Protein AF-A0A1E7EZC5-F1 (afdb_monomer)

Organism: NCBI:txid635003

Secondary structure (DSSP, 8-state):
-HHHHHHHHHHHHHHSS----TT-TTTHHHHHHHHHHHHHHHTT---S--HHHHHHHHHTT--TTHHHHHHHHHHHHHHHHHHHHHHHHSS----TTSHHHHHHHHHH--

Structure (mmCIF, N/CA/C/O backbone):
data_AF-A0A1E7EZC5-F1
#
_entry.id   AF-A0A1E7EZC5-F1
#
loop_
_atom_site.group_PDB
_atom_site.id
_atom_site.type_symbol
_atom_site.label_atom_id
_atom_site.label_alt_id
_atom_site.label_comp_id
_atom_site.label_asym_id
_atom_site.label_entity_id
_atom_site.label_seq_id
_atom_site.pdbx_PDB_ins_code
_atom_site.Cartn_x
_atom_site.Cartn_y
_atom_site.Cartn_z
_atom_site.occupancy
_atom_site.B_iso_or_equiv
_atom_site.auth_seq_id
_atom_site.auth_comp_id
_atom_site.auth_asym_id
_atom_site.auth_atom_id
_atom_site.pdbx_PDB_model_num
ATOM 1 N N . TRP A 1 1 ? 3.627 -6.350 -16.253 1.00 86.06 1 TRP A N 1
ATOM 2 C CA . TRP A 1 1 ? 2.874 -5.099 -16.013 1.00 86.06 1 TRP A CA 1
ATOM 3 C C . TRP A 1 1 ? 1.425 -5.266 -16.449 1.00 86.06 1 TRP A C 1
ATOM 5 O O . TRP A 1 1 ? 0.587 -5.432 -15.577 1.00 86.06 1 TRP A O 1
ATOM 15 N N . TYR A 1 2 ? 1.147 -5.355 -17.754 1.00 87.19 2 TYR A N 1
ATOM 16 C CA . TYR A 1 2 ? -0.215 -5.430 -18.305 1.00 87.19 2 TYR A CA 1
ATOM 17 C C . TYR A 1 2 ? -1.092 -6.552 -17.733 1.00 87.19 2 TYR A C 1
ATOM 19 O O . TYR A 1 2 ? -2.232 -6.294 -17.361 1.00 87.19 2 TYR A O 1
ATOM 27 N N . GLU A 1 3 ? -0.555 -7.765 -17.568 1.00 90.19 3 GLU A N 1
ATOM 28 C CA . GLU A 1 3 ? -1.293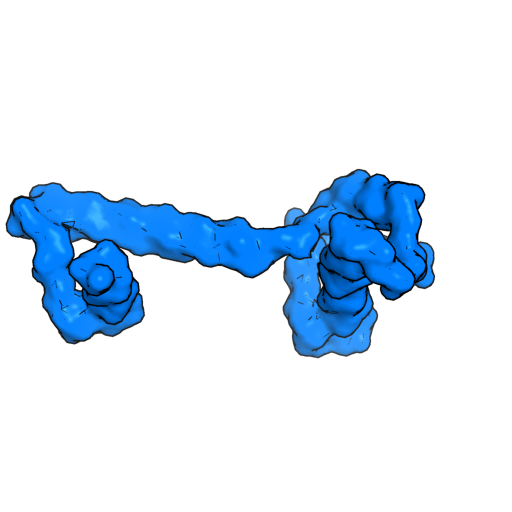 -8.871 -16.934 1.00 90.19 3 GLU A CA 1
ATOM 29 C C . GLU A 1 3 ? -1.744 -8.530 -15.510 1.00 90.19 3 GLU A C 1
ATOM 31 O O . GLU A 1 3 ? -2.897 -8.738 -15.152 1.00 90.19 3 GLU A O 1
ATOM 36 N N . ARG A 1 4 ? -0.859 -7.921 -14.710 1.00 92.31 4 ARG A N 1
ATOM 37 C CA . ARG A 1 4 ? -1.170 -7.516 -13.333 1.00 92.31 4 ARG A CA 1
ATOM 38 C C . ARG A 1 4 ? -2.150 -6.349 -13.280 1.00 92.31 4 ARG A C 1
ATOM 40 O O . ARG A 1 4 ? -2.993 -6.318 -12.391 1.00 92.31 4 ARG A O 1
ATOM 47 N N . CYS A 1 5 ? -2.096 -5.432 -14.245 1.00 89.44 5 CYS A N 1
ATOM 48 C CA . CYS A 1 5 ? -3.115 -4.393 -14.405 1.00 89.44 5 CYS A CA 1
ATOM 49 C C . CYS A 1 5 ? -4.487 -5.005 -14.735 1.00 89.44 5 CYS A C 1
ATOM 51 O O . CYS A 1 5 ? -5.498 -4.576 -14.182 1.00 89.44 5 CYS A O 1
ATOM 53 N N . ASN A 1 6 ? -4.532 -6.040 -15.579 1.00 91.81 6 ASN A N 1
ATOM 54 C CA . ASN A 1 6 ? -5.773 -6.749 -15.881 1.00 91.81 6 ASN A CA 1
ATOM 55 C C . ASN A 1 6 ? -6.310 -7.517 -14.664 1.00 91.81 6 ASN A C 1
ATOM 57 O O . ASN A 1 6 ? -7.487 -7.394 -14.331 1.00 91.81 6 ASN A O 1
ATOM 61 N N . ASP A 1 7 ? -5.442 -8.238 -13.952 1.00 92.19 7 ASP A N 1
ATOM 62 C CA . ASP A 1 7 ? -5.783 -8.913 -12.696 1.00 92.19 7 ASP A CA 1
ATOM 63 C C . ASP A 1 7 ? -6.351 -7.916 -11.669 1.00 92.19 7 ASP A C 1
ATOM 65 O O . ASP A 1 7 ? -7.372 -8.185 -11.032 1.00 92.19 7 ASP A O 1
ATOM 69 N N . LEU A 1 8 ? -5.730 -6.738 -11.532 1.00 91.81 8 LEU A N 1
ATOM 70 C CA . LEU A 1 8 ? -6.195 -5.676 -10.639 1.00 91.81 8 LEU A CA 1
ATOM 71 C C . LEU A 1 8 ? -7.562 -5.126 -11.069 1.00 91.81 8 LEU A C 1
ATOM 73 O O . LEU A 1 8 ? -8.419 -4.883 -10.220 1.00 91.81 8 LEU A O 1
ATOM 77 N N . ARG A 1 9 ? -7.808 -4.982 -12.377 1.00 90.50 9 ARG A N 1
ATOM 78 C CA . ARG A 1 9 ? -9.118 -4.583 -12.911 1.00 90.50 9 ARG A CA 1
ATOM 79 C C . ARG A 1 9 ? -10.199 -5.604 -12.558 1.00 90.50 9 ARG A C 1
ATOM 81 O O . ARG A 1 9 ? -11.263 -5.217 -12.078 1.00 90.50 9 ARG A O 1
ATOM 88 N N . VAL A 1 10 ? -9.915 -6.896 -12.728 1.00 91.44 10 VAL A N 1
ATOM 89 C CA . VAL A 1 10 ? -10.824 -7.984 -12.327 1.00 91.44 10 VAL A CA 1
ATOM 90 C C . VAL A 1 10 ? -11.068 -7.960 -10.818 1.00 91.44 10 VAL A C 1
ATOM 92 O O . VAL A 1 10 ? -12.206 -8.109 -10.372 1.00 91.44 10 VAL A O 1
ATOM 95 N N . TYR A 1 11 ? -10.024 -7.734 -10.018 1.00 91.25 11 TYR A N 1
ATOM 96 C CA . TYR A 1 11 ? -10.156 -7.605 -8.569 1.00 91.25 11 TYR A CA 1
ATOM 97 C C . TYR A 1 11 ? -11.068 -6.435 -8.187 1.00 91.25 11 TYR A C 1
ATOM 99 O O . TYR A 1 11 ? -11.972 -6.606 -7.365 1.00 91.25 11 TYR A O 1
ATOM 107 N N . ARG A 1 12 ? -10.879 -5.269 -8.816 1.00 89.12 12 ARG A N 1
ATOM 108 C CA . ARG A 1 12 ? -11.712 -4.081 -8.600 1.00 89.12 12 ARG A CA 1
ATOM 109 C C . ARG A 1 12 ? -13.164 -4.335 -8.982 1.00 89.12 12 ARG A C 1
ATOM 111 O O . ARG A 1 12 ? -14.046 -3.953 -8.227 1.00 89.12 12 ARG A O 1
ATOM 118 N N . MET A 1 13 ? -13.434 -5.004 -10.102 1.00 89.06 13 MET A N 1
ATOM 119 C CA . MET A 1 13 ? -14.808 -5.351 -10.493 1.00 89.06 13 MET A CA 1
ATOM 120 C C . MET A 1 13 ? -15.517 -6.201 -9.429 1.00 89.06 13 MET A C 1
ATOM 122 O O . MET A 1 13 ? -16.705 -6.012 -9.189 1.00 89.06 13 MET A O 1
ATOM 126 N N . LYS A 1 14 ? -14.787 -7.098 -8.755 1.00 90.69 14 LYS A N 1
ATOM 127 C CA . LYS A 1 14 ? -15.340 -7.952 -7.692 1.00 90.69 14 LYS A CA 1
ATOM 128 C C . LYS A 1 14 ? -15.505 -7.229 -6.355 1.00 90.69 14 LYS A C 1
ATOM 130 O O . LYS A 1 14 ? -16.510 -7.421 -5.682 1.00 90.69 14 LYS A O 1
ATOM 135 N N . ASN A 1 15 ? -14.527 -6.412 -5.965 1.00 86.81 15 ASN A N 1
ATOM 136 C CA . ASN A 1 15 ? -14.448 -5.833 -4.617 1.00 86.81 15 ASN A CA 1
ATOM 137 C C . ASN A 1 15 ? -14.847 -4.352 -4.558 1.00 86.81 15 ASN A C 1
ATOM 139 O O . ASN A 1 15 ? -14.898 -3.770 -3.482 1.00 86.81 15 ASN A O 1
ATOM 143 N N . LYS A 1 16 ? -15.100 -3.724 -5.711 1.00 86.50 16 LYS A N 1
ATOM 144 C CA . LYS A 1 16 ? -15.350 -2.282 -5.894 1.00 86.50 16 LYS A CA 1
ATOM 145 C C . LYS A 1 16 ? -14.186 -1.362 -5.493 1.00 86.50 16 LYS A C 1
ATOM 147 O O . LYS A 1 16 ? -14.289 -0.156 -5.676 1.00 86.50 16 LYS A O 1
ATOM 152 N N . HIS A 1 17 ? -13.068 -1.919 -5.028 1.00 85.19 17 HIS A N 1
ATOM 153 C CA . HIS A 1 17 ? -11.853 -1.200 -4.644 1.00 85.19 17 HIS A CA 1
ATOM 154 C C . HIS A 1 17 ? -10.588 -1.930 -5.116 1.00 85.19 17 HIS A C 1
ATOM 156 O O . HIS A 1 17 ? -10.602 -3.138 -5.371 1.00 85.19 17 HIS A O 1
ATOM 162 N N . CYS A 1 18 ? -9.465 -1.212 -5.171 1.00 85.19 18 CYS A N 1
ATOM 163 C CA . CYS A 1 18 ? -8.152 -1.756 -5.547 1.00 85.19 18 CYS A CA 1
ATOM 164 C C . CYS A 1 18 ? -7.302 -2.170 -4.334 1.00 85.19 18 CYS A C 1
ATOM 166 O O . CYS A 1 18 ? -6.138 -2.546 -4.481 1.00 85.19 18 CYS A O 1
ATOM 168 N N . ASN A 1 19 ? -7.866 -2.114 -3.123 1.00 84.88 19 ASN A N 1
ATOM 169 C CA . ASN A 1 19 ? -7.181 -2.549 -1.913 1.00 84.88 19 ASN A CA 1
ATOM 170 C C . ASN A 1 19 ? -7.068 -4.081 -1.835 1.00 84.88 19 ASN A C 1
ATOM 172 O O . ASN A 1 19 ? -7.934 -4.768 -1.288 1.00 84.88 19 ASN A O 1
ATOM 176 N N . VAL A 1 20 ? -5.994 -4.610 -2.414 1.00 87.19 20 VAL A N 1
ATOM 177 C CA . VAL A 1 20 ? -5.661 -6.033 -2.367 1.00 87.19 20 VAL A CA 1
ATOM 178 C C . VAL A 1 20 ? -4.916 -6.354 -1.060 1.00 87.19 20 VAL A C 1
ATOM 180 O O . VAL A 1 20 ? -3.896 -5.720 -0.770 1.00 87.19 20 VAL A O 1
ATOM 183 N N . PRO A 1 21 ? -5.359 -7.353 -0.271 1.00 86.31 21 PRO A N 1
ATOM 184 C CA . PRO A 1 21 ? -4.624 -7.831 0.893 1.00 86.31 21 PRO A CA 1
ATOM 185 C C . PRO A 1 21 ? -3.221 -8.318 0.5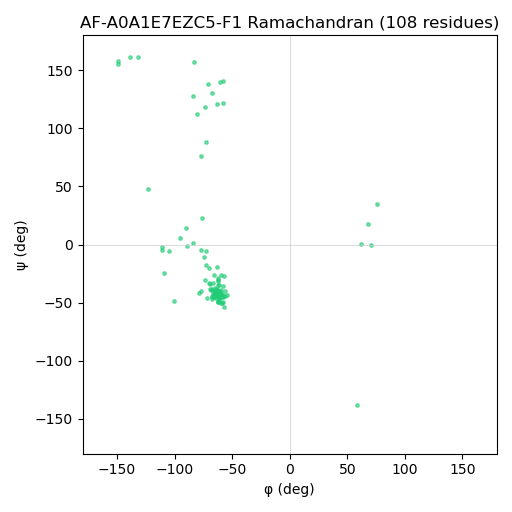26 1.00 86.31 21 PRO A C 1
ATOM 187 O O . PRO A 1 21 ? -3.041 -9.051 -0.441 1.00 86.31 21 PRO A O 1
ATOM 190 N N . ARG A 1 22 ? -2.223 -8.034 1.370 1.00 85.50 22 ARG A N 1
ATOM 191 C CA . ARG A 1 22 ? -0.841 -8.516 1.170 1.00 85.50 22 ARG A CA 1
ATOM 192 C C . ARG A 1 22 ? -0.729 -10.045 1.058 1.00 85.50 22 ARG A C 1
ATOM 194 O O . ARG A 1 22 ? 0.198 -10.541 0.429 1.00 85.50 22 ARG A O 1
ATOM 201 N N . LYS A 1 23 ? -1.659 -10.782 1.676 1.00 87.44 23 LYS A N 1
ATOM 202 C CA . LYS A 1 23 ? -1.731 -12.252 1.610 1.00 87.44 23 LYS A CA 1
ATOM 203 C C . LYS A 1 23 ? -2.252 -12.777 0.268 1.00 87.44 23 LYS A C 1
ATOM 205 O O . LYS A 1 23 ? -2.179 -13.980 0.047 1.00 87.44 23 LYS A O 1
ATOM 210 N N . ASP A 1 24 ? -2.782 -11.914 -0.600 1.00 90.69 24 ASP A N 1
ATOM 211 C CA . ASP A 1 24 ? -3.196 -12.324 -1.937 1.00 90.69 24 ASP A CA 1
ATOM 212 C C . ASP A 1 24 ? -1.965 -12.811 -2.726 1.00 90.69 24 ASP A C 1
ATOM 214 O O . ASP A 1 24 ? -1.006 -12.047 -2.902 1.00 90.69 24 ASP A O 1
ATOM 218 N N . PRO A 1 25 ? -1.967 -14.071 -3.193 1.00 88.69 25 PRO A N 1
ATOM 219 C CA . PRO A 1 25 ? -0.785 -14.694 -3.775 1.00 88.69 25 PRO A CA 1
ATOM 220 C C . PRO A 1 25 ? -0.396 -14.099 -5.134 1.00 88.69 25 PRO A C 1
ATOM 222 O O . PRO A 1 25 ? 0.747 -14.262 -5.559 1.00 88.69 25 PRO A O 1
ATOM 225 N N . LYS A 1 26 ? -1.316 -13.419 -5.830 1.00 89.19 26 LYS A N 1
ATOM 226 C CA . LYS A 1 26 ? -1.085 -12.885 -7.181 1.00 89.19 26 LYS A CA 1
ATOM 227 C C . LYS A 1 26 ? -0.775 -11.395 -7.162 1.00 89.19 26 LYS A C 1
ATOM 229 O O . LYS A 1 26 ? 0.181 -10.948 -7.796 1.00 89.19 26 LYS A O 1
ATOM 234 N N . LEU A 1 27 ? -1.593 -10.628 -6.452 1.00 92.12 27 LEU A N 1
ATOM 235 C CA . LEU A 1 27 ? -1.604 -9.173 -6.504 1.00 92.12 27 LEU A CA 1
ATOM 236 C C . LEU A 1 27 ? -1.059 -8.520 -5.235 1.00 92.12 27 LEU A C 1
ATOM 238 O O . LEU A 1 27 ? -0.559 -7.404 -5.326 1.00 92.12 27 LEU A O 1
ATOM 242 N N . GLY A 1 28 ? -1.089 -9.191 -4.079 1.00 90.12 28 GLY A N 1
ATOM 243 C CA . GLY A 1 28 ? -0.743 -8.575 -2.792 1.00 90.12 28 GLY A CA 1
ATOM 244 C C . GLY A 1 28 ? 0.665 -7.977 -2.783 1.00 90.12 28 GLY A C 1
ATOM 245 O O . GLY A 1 28 ? 0.845 -6.782 -2.549 1.00 90.12 28 GLY A O 1
ATOM 246 N N . ARG A 1 29 ? 1.672 -8.787 -3.136 1.00 91.81 29 ARG A N 1
ATOM 247 C CA . ARG A 1 29 ? 3.065 -8.317 -3.246 1.00 91.81 29 ARG A CA 1
ATOM 248 C C . ARG A 1 29 ? 3.244 -7.288 -4.361 1.00 91.81 29 ARG A C 1
ATOM 250 O O . ARG A 1 29 ? 4.005 -6.345 -4.192 1.00 91.81 29 ARG A O 1
ATOM 257 N N . TRP A 1 30 ? 2.554 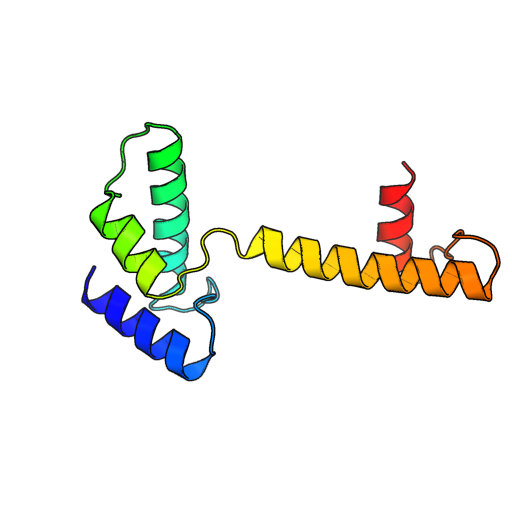-7.460 -5.487 1.00 93.62 30 TRP A N 1
ATOM 258 C CA . TRP A 1 30 ? 2.692 -6.567 -6.637 1.00 93.62 30 TRP A CA 1
ATOM 259 C C . TRP A 1 30 ? 2.165 -5.155 -6.341 1.00 93.62 30 TRP A C 1
ATOM 261 O O . TRP A 1 30 ? 2.848 -4.182 -6.655 1.00 93.62 30 TRP A O 1
ATOM 271 N N . VAL A 1 31 ? 1.003 -5.049 -5.686 1.00 92.56 31 VAL A N 1
ATOM 272 C CA . VAL A 1 31 ? 0.396 -3.792 -5.215 1.00 92.56 31 VAL A CA 1
ATOM 273 C C . VAL A 1 31 ? 1.312 -3.081 -4.218 1.00 92.56 31 VAL A C 1
ATOM 275 O O . VAL A 1 31 ? 1.549 -1.880 -4.353 1.00 92.56 31 VAL A O 1
ATOM 278 N N . ASP A 1 32 ? 1.874 -3.818 -3.255 1.00 89.69 32 ASP A N 1
ATOM 279 C CA . ASP A 1 32 ? 2.839 -3.262 -2.299 1.00 89.69 32 ASP A CA 1
ATOM 280 C C . ASP A 1 32 ? 4.104 -2.752 -3.005 1.00 89.69 32 ASP A C 1
ATOM 282 O O . ASP A 1 32 ? 4.573 -1.654 -2.704 1.00 89.69 32 ASP A O 1
ATOM 286 N N . THR A 1 33 ? 4.619 -3.494 -3.992 1.00 92.19 33 THR A N 1
ATOM 287 C CA . THR A 1 33 ? 5.736 -3.031 -4.825 1.00 92.19 33 THR A CA 1
ATOM 288 C C . THR A 1 33 ? 5.395 -1.725 -5.537 1.00 92.19 33 THR A C 1
ATOM 290 O O . THR A 1 33 ? 6.209 -0.812 -5.487 1.00 92.19 33 THR A O 1
ATOM 293 N N . GLN A 1 34 ? 4.201 -1.573 -6.125 1.00 93.62 34 GLN A N 1
ATOM 294 C CA . GLN A 1 34 ? 3.839 -0.321 -6.808 1.00 93.62 34 GLN A CA 1
ATOM 295 C C . GLN A 1 34 ? 3.859 0.877 -5.860 1.00 93.62 34 GLN A C 1
ATOM 297 O O . GLN A 1 34 ? 4.392 1.932 -6.203 1.00 93.62 34 GLN A O 1
ATOM 302 N N . ARG A 1 35 ? 3.336 0.712 -4.641 1.00 92.19 35 ARG A N 1
ATOM 303 C CA . ARG A 1 35 ? 3.351 1.774 -3.625 1.00 92.19 35 ARG A CA 1
ATOM 304 C C . ARG A 1 35 ? 4.773 2.156 -3.209 1.00 92.19 35 ARG A C 1
ATOM 306 O O . ARG A 1 35 ? 5.039 3.338 -3.018 1.00 92.19 35 ARG A O 1
ATOM 313 N N . THR A 1 36 ? 5.682 1.189 -3.084 1.00 91.44 36 THR A N 1
ATOM 314 C CA . THR A 1 36 ? 7.102 1.461 -2.802 1.00 91.44 36 THR A CA 1
ATOM 315 C C . THR A 1 36 ? 7.788 2.163 -3.973 1.00 91.44 36 THR A C 1
ATOM 317 O O . THR A 1 36 ? 8.454 3.172 -3.770 1.00 91.44 36 THR A O 1
ATOM 320 N N . GLU A 1 37 ? 7.587 1.681 -5.199 1.00 93.56 37 GLU A N 1
ATOM 321 C CA . GLU A 1 37 ? 8.187 2.259 -6.407 1.00 93.56 37 GLU A CA 1
ATOM 322 C C . GLU A 1 37 ? 7.732 3.709 -6.636 1.00 93.56 37 GLU A C 1
ATOM 324 O O . GLU A 1 37 ? 8.541 4.536 -7.057 1.00 93.56 37 GLU A O 1
ATOM 329 N N . LYS A 1 38 ? 6.475 4.041 -6.299 1.00 94.06 38 LYS A N 1
ATOM 330 C CA . LYS A 1 38 ? 5.978 5.425 -6.304 1.00 94.06 38 LYS A CA 1
ATOM 331 C C . LYS A 1 38 ? 6.683 6.303 -5.270 1.00 94.06 38 LYS A C 1
ATOM 333 O O . LYS A 1 38 ? 7.082 7.408 -5.602 1.00 94.06 38 LYS A O 1
ATOM 338 N N . LYS A 1 39 ? 6.881 5.822 -4.038 1.00 92.44 39 LYS A N 1
ATOM 339 C CA . LYS A 1 39 ? 7.625 6.586 -3.018 1.00 92.44 39 LYS A CA 1
ATOM 340 C C . LYS A 1 39 ? 9.065 6.844 -3.441 1.00 92.44 39 LYS A C 1
ATOM 342 O O . LYS A 1 39 ? 9.576 7.936 -3.234 1.00 92.44 39 LYS A O 1
ATOM 347 N N . ASN A 1 40 ? 9.704 5.846 -4.048 1.00 94.12 40 ASN A N 1
ATOM 348 C CA . ASN A 1 40 ? 11.046 6.002 -4.598 1.00 94.12 40 ASN A CA 1
ATOM 349 C C . ASN A 1 40 ? 11.058 7.051 -5.716 1.00 94.12 40 ASN A C 1
ATOM 351 O O . ASN A 1 40 ? 11.940 7.900 -5.720 1.00 94.12 40 ASN A O 1
ATOM 355 N N . TYR A 1 41 ? 10.058 7.036 -6.603 1.00 94.75 41 TYR A N 1
ATOM 356 C CA . TYR A 1 41 ? 9.884 8.049 -7.647 1.00 94.75 41 TYR A CA 1
ATOM 357 C C . TYR A 1 41 ? 9.744 9.465 -7.076 1.00 94.75 41 TYR A C 1
ATOM 359 O O . TYR A 1 41 ? 10.496 10.354 -7.458 1.00 94.75 41 TYR A O 1
ATOM 367 N N . GLU A 1 42 ? 8.852 9.660 -6.102 1.00 92.25 42 GLU A N 1
ATOM 368 C CA . GLU A 1 42 ? 8.641 10.952 -5.431 1.00 92.25 42 GLU A CA 1
ATOM 369 C C . GLU A 1 42 ? 9.892 11.438 -4.678 1.00 92.25 42 GLU A C 1
ATOM 371 O O . GLU A 1 42 ? 10.139 12.637 -4.594 1.00 92.25 42 GLU A O 1
ATOM 376 N N . ALA A 1 43 ? 10.702 10.514 -4.153 1.00 94.25 43 ALA A N 1
ATOM 377 C CA . ALA A 1 43 ? 11.958 10.812 -3.470 1.00 94.25 43 ALA A CA 1
ATOM 378 C C . ALA A 1 43 ? 13.160 10.995 -4.422 1.00 94.25 43 ALA A C 1
ATOM 380 O O . ALA A 1 43 ? 14.281 11.177 -3.948 1.00 94.25 43 ALA A O 1
ATOM 381 N N . GLY A 1 44 ? 12.965 10.90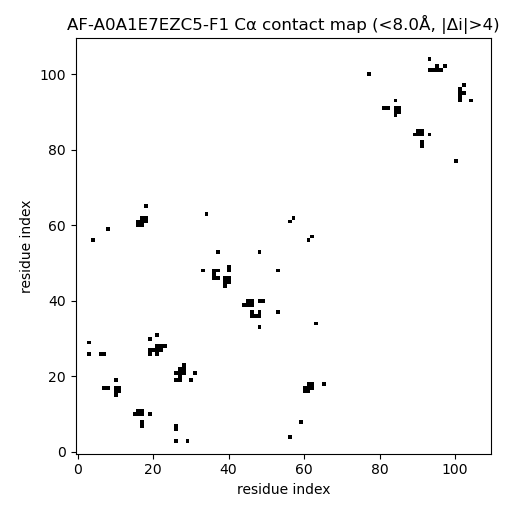3 -5.744 1.00 93.56 44 GLY A N 1
ATOM 382 C CA . GLY A 1 44 ? 14.047 10.988 -6.734 1.00 93.56 44 GLY A CA 1
ATOM 383 C C . GLY A 1 44 ? 15.022 9.802 -6.700 1.00 93.56 44 GLY A C 1
ATOM 384 O O . GLY A 1 44 ? 16.142 9.893 -7.200 1.00 93.56 44 GLY A O 1
ATOM 385 N N . LEU A 1 45 ? 14.621 8.686 -6.090 1.00 95.31 45 LEU A N 1
ATOM 386 C CA . LEU A 1 45 ? 15.409 7.462 -6.014 1.00 95.31 45 LEU A CA 1
ATOM 387 C C . LEU A 1 45 ? 15.240 6.625 -7.285 1.00 95.31 45 LEU A C 1
ATOM 389 O O . LEU A 1 45 ? 14.224 6.684 -7.977 1.00 95.31 45 LEU A O 1
ATOM 393 N N . LYS A 1 46 ? 16.228 5.766 -7.559 1.00 93.81 46 LYS A N 1
ATOM 394 C CA . LYS A 1 46 ? 16.166 4.819 -8.677 1.00 93.81 46 LYS A CA 1
ATOM 395 C C . LYS A 1 46 ? 14.933 3.920 -8.541 1.00 93.81 46 LYS A C 1
ATOM 397 O O . LYS A 1 46 ? 14.782 3.193 -7.562 1.00 93.81 46 LYS A O 1
ATOM 402 N N . THR A 1 47 ? 14.082 3.953 -9.555 1.00 94.88 47 THR A N 1
ATOM 403 C CA . THR A 1 47 ? 12.800 3.247 -9.598 1.00 94.88 47 THR A CA 1
ATOM 404 C C . THR A 1 47 ? 12.476 2.862 -11.036 1.00 94.88 47 THR A C 1
ATOM 406 O O . THR A 1 47 ? 12.975 3.467 -11.985 1.00 94.88 47 THR A O 1
ATOM 409 N N . SER A 1 48 ? 11.657 1.830 -11.204 1.00 91.00 48 SER A N 1
ATOM 410 C CA . SER A 1 48 ? 11.085 1.452 -12.498 1.00 91.00 48 SER A CA 1
ATOM 411 C C . SER A 1 48 ? 9.757 2.165 -12.782 1.00 91.00 48 SER A C 1
ATOM 413 O O . SER A 1 48 ? 9.140 1.925 -13.828 1.00 91.00 48 SER A O 1
ATOM 415 N N . MET A 1 49 ? 9.286 2.984 -11.836 1.00 92.94 49 MET A N 1
ATOM 416 C CA . MET A 1 49 ? 8.080 3.793 -11.967 1.00 92.94 49 MET A CA 1
ATOM 417 C C . MET A 1 49 ? 8.294 4.936 -12.963 1.00 92.94 49 MET A C 1
ATOM 419 O O . MET A 1 49 ? 9.338 5.581 -12.961 1.00 92.94 49 MET A O 1
ATOM 423 N N . THR A 1 50 ? 7.288 5.176 -13.799 1.00 93.62 50 THR A N 1
ATOM 424 C CA . THR A 1 50 ? 7.247 6.254 -14.795 1.00 93.62 50 THR A CA 1
ATOM 425 C C . THR A 1 50 ? 5.913 6.987 -14.691 1.00 93.62 50 THR A C 1
ATOM 427 O O . THR A 1 50 ? 4.947 6.421 -14.167 1.00 93.62 50 THR A O 1
ATOM 430 N N . ASP A 1 51 ? 5.826 8.203 -15.232 1.00 92.75 51 ASP A N 1
ATOM 431 C CA . ASP A 1 51 ? 4.566 8.959 -15.270 1.00 92.75 51 ASP A CA 1
ATOM 432 C C . ASP A 1 51 ? 3.449 8.176 -15.971 1.00 92.75 51 ASP A C 1
ATOM 434 O O . ASP A 1 51 ? 2.329 8.110 -15.472 1.00 92.75 51 ASP A O 1
ATOM 438 N N . GLU A 1 52 ? 3.764 7.469 -17.060 1.00 93.25 52 GLU A N 1
ATOM 439 C CA . GLU A 1 52 ? 2.811 6.600 -17.762 1.00 93.25 52 GLU A CA 1
ATOM 440 C C . GLU A 1 52 ? 2.240 5.504 -16.852 1.00 93.25 52 GLU A C 1
ATOM 442 O O . GLU A 1 52 ? 1.038 5.237 -16.851 1.00 93.25 52 GLU A O 1
ATOM 447 N N . LYS A 1 53 ? 3.092 4.868 -16.036 1.00 92.81 53 LYS A N 1
ATOM 448 C CA . LYS A 1 53 ? 2.670 3.829 -15.088 1.00 92.81 53 LYS A CA 1
ATOM 449 C C . LYS A 1 53 ? 1.821 4.404 -13.957 1.00 92.81 53 LYS A C 1
ATOM 451 O O . LYS A 1 53 ? 0.845 3.768 -13.549 1.00 92.81 53 LYS A O 1
ATOM 456 N N . LEU A 1 54 ? 2.179 5.590 -13.463 1.00 93.00 54 LEU A N 1
ATOM 457 C CA . LEU A 1 54 ? 1.424 6.308 -12.437 1.00 93.00 54 LEU A CA 1
ATOM 458 C C . LEU A 1 54 ? 0.043 6.712 -12.947 1.00 93.00 54 LEU A C 1
ATOM 460 O O . LEU A 1 54 ? -0.949 6.466 -12.254 1.00 93.00 54 LEU A O 1
ATOM 464 N N . GLN A 1 55 ? -0.024 7.271 -14.156 1.00 92.56 55 GLN A N 1
ATOM 465 C CA . GLN A 1 55 ? -1.274 7.664 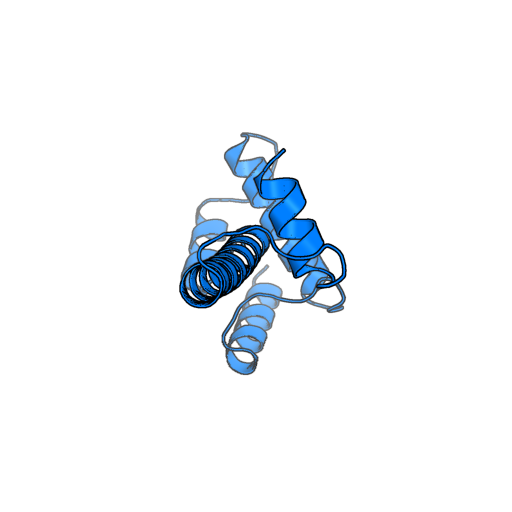-14.794 1.00 92.56 55 GLN A CA 1
ATOM 466 C C . GLN A 1 55 ? -2.154 6.440 -15.028 1.00 92.56 55 GLN A C 1
ATOM 468 O O . GLN A 1 55 ? -3.291 6.412 -14.575 1.00 92.56 55 GLN A O 1
ATOM 473 N N . HIS A 1 56 ? -1.599 5.367 -15.598 1.00 92.69 56 HIS A N 1
ATOM 474 C CA . HIS A 1 56 ? -2.357 4.148 -15.870 1.00 92.69 56 HIS A CA 1
ATOM 475 C C . HIS A 1 56 ? -2.969 3.527 -14.603 1.00 92.69 56 HIS A C 1
ATOM 477 O O . HIS A 1 56 ? -4.120 3.092 -14.607 1.00 92.69 56 HIS A O 1
ATOM 483 N N . LEU A 1 57 ? -2.216 3.483 -13.497 1.00 91.62 57 LEU A N 1
ATOM 484 C CA . LEU A 1 57 ? -2.736 3.014 -12.209 1.00 91.62 57 LEU A CA 1
ATOM 485 C C . LEU A 1 57 ? -3.809 3.959 -11.649 1.00 91.62 57 LEU A C 1
ATOM 487 O O . LEU A 1 57 ? -4.829 3.488 -11.144 1.00 91.62 57 LEU A O 1
ATOM 491 N N . SER A 1 58 ? -3.609 5.269 -11.775 1.00 90.00 58 SER A N 1
ATOM 492 C CA . SER A 1 58 ? -4.570 6.281 -11.320 1.00 90.00 58 SER A CA 1
ATOM 493 C C . SER A 1 58 ? -5.888 6.207 -12.099 1.00 90.00 58 SER A C 1
ATOM 495 O O . SER A 1 58 ? -6.947 6.184 -11.477 1.00 90.00 58 SER A O 1
ATOM 497 N N . ASP A 1 59 ? -5.837 6.028 -13.422 1.00 89.06 59 ASP A N 1
ATOM 498 C CA . ASP A 1 59 ? -7.015 5.861 -14.290 1.00 89.06 59 ASP A CA 1
ATOM 499 C C . ASP A 1 59 ? -7.830 4.609 -13.937 1.00 89.06 59 ASP A C 1
ATOM 501 O O . ASP A 1 59 ? -9.054 4.567 -14.072 1.00 89.06 59 ASP A O 1
ATOM 505 N N . MET A 1 60 ? -7.166 3.566 -13.432 1.00 87.62 60 MET A N 1
ATOM 506 C CA . MET A 1 60 ? -7.839 2.365 -12.933 1.00 87.62 60 MET A CA 1
ATOM 507 C C . MET A 1 60 ? -8.473 2.552 -11.545 1.00 87.62 60 MET A C 1
ATOM 509 O O . MET A 1 60 ? -9.161 1.642 -11.072 1.00 87.62 60 MET A O 1
ATOM 513 N N . GLY A 1 61 ? -8.277 3.705 -10.900 1.00 85.81 61 GLY A N 1
ATOM 514 C CA . GLY A 1 61 ? -8.721 3.984 -9.535 1.00 85.81 61 GLY A CA 1
ATOM 515 C C . GLY A 1 61 ? -7.848 3.301 -8.483 1.00 85.81 61 GLY A C 1
ATOM 516 O O . GLY A 1 61 ? -8.362 2.795 -7.487 1.00 85.81 61 GLY A O 1
ATOM 517 N N . PHE A 1 62 ? -6.541 3.184 -8.726 1.00 89.62 62 PHE A N 1
ATOM 518 C CA . PHE A 1 62 ? -5.619 2.599 -7.758 1.00 89.62 62 PHE A CA 1
ATOM 519 C C . PHE A 1 62 ? -5.352 3.550 -6.586 1.00 89.62 62 PHE A C 1
ATOM 521 O O . PHE A 1 62 ? -4.779 4.628 -6.744 1.00 89.62 62 PHE A O 1
ATOM 528 N N . GLU A 1 63 ? -5.711 3.113 -5.382 1.00 87.69 63 GLU A N 1
ATOM 529 C CA . GLU A 1 63 ? -5.472 3.864 -4.153 1.00 87.69 63 GLU A CA 1
ATOM 530 C C . GLU A 1 63 ? -4.025 3.687 -3.663 1.00 87.69 63 GLU A C 1
ATOM 532 O O . GLU A 1 63 ? -3.595 2.620 -3.190 1.00 87.69 63 GLU A O 1
ATOM 537 N N . TRP A 1 64 ? -3.263 4.776 -3.734 1.00 87.25 64 TRP A N 1
ATOM 538 C CA . TRP A 1 64 ? -1.870 4.818 -3.294 1.00 87.25 64 TRP A CA 1
ATOM 539 C C . TRP A 1 64 ? -1.722 4.810 -1.764 1.00 87.25 64 TRP A C 1
ATOM 541 O O . TRP A 1 64 ? -0.753 4.253 -1.249 1.00 87.25 64 TRP A O 1
ATOM 551 N N . ASN A 1 65 ? -2.697 5.371 -1.036 1.00 81.00 65 ASN A N 1
ATOM 552 C CA . ASN A 1 65 ? -2.608 5.672 0.398 1.00 81.00 65 ASN A CA 1
ATOM 553 C C . ASN A 1 65 ? -3.713 5.020 1.247 1.00 81.00 65 ASN A C 1
ATOM 555 O O . ASN A 1 65 ? -4.275 5.640 2.145 1.00 81.00 65 ASN A O 1
ATOM 559 N N . VAL A 1 66 ? -3.960 3.725 1.051 1.00 75.56 66 VAL A N 1
ATOM 560 C CA . VAL A 1 66 ? -5.071 3.022 1.727 1.00 75.56 66 VAL A CA 1
ATOM 561 C C . VAL A 1 66 ? -4.966 2.991 3.258 1.00 75.56 66 VAL A C 1
ATOM 563 O O . VAL A 1 66 ? -5.971 2.941 3.963 1.00 75.56 66 VAL A O 1
ATOM 566 N N . ARG A 1 67 ? -3.747 3.016 3.816 1.00 70.94 67 ARG A N 1
ATOM 567 C CA . ARG A 1 67 ? -3.583 3.088 5.279 1.00 70.94 67 ARG A CA 1
ATOM 568 C C . ARG A 1 67 ? -4.096 4.409 5.836 1.00 70.94 67 ARG A C 1
ATOM 570 O O . ARG A 1 67 ? -4.817 4.371 6.819 1.00 70.94 67 ARG A O 1
ATOM 577 N N . LYS A 1 68 ? -3.760 5.528 5.188 1.00 71.19 68 LYS A N 1
ATOM 578 C CA . LYS A 1 68 ? -4.161 6.861 5.638 1.00 71.19 68 LYS A CA 1
ATOM 579 C C . LYS A 1 68 ? -5.681 6.992 5.634 1.00 71.19 68 LYS A C 1
ATOM 581 O O . LYS A 1 68 ? -6.246 7.328 6.657 1.00 71.19 68 LYS A O 1
ATOM 586 N N . GLU A 1 69 ? -6.335 6.614 4.540 1.00 68.19 69 GLU A N 1
ATOM 587 C CA . GLU A 1 69 ? -7.798 6.702 4.436 1.00 68.19 69 GLU A CA 1
ATOM 588 C C . GLU A 1 69 ? -8.514 5.834 5.477 1.00 68.19 69 GLU A C 1
ATOM 590 O O . GLU A 1 69 ? -9.467 6.277 6.115 1.00 68.19 69 GLU A O 1
ATOM 595 N N . ARG A 1 70 ? -8.024 4.609 5.714 1.00 72.12 70 ARG A N 1
ATOM 596 C CA . ARG A 1 70 ? -8.555 3.754 6.782 1.00 72.12 70 ARG A CA 1
ATOM 597 C C . ARG A 1 70 ? -8.327 4.371 8.161 1.00 72.12 70 ARG A C 1
ATOM 599 O O . ARG A 1 70 ? -9.217 4.314 9.003 1.00 72.12 70 ARG A O 1
ATOM 606 N N . ASP A 1 71 ? -7.136 4.900 8.412 1.00 77.12 71 ASP A N 1
ATOM 607 C CA . ASP A 1 71 ? -6.786 5.479 9.706 1.00 77.12 71 ASP A CA 1
ATOM 608 C C . ASP A 1 71 ? -7.596 6.761 9.970 1.00 77.12 71 ASP A C 1
ATOM 610 O O . ASP A 1 71 ? -8.112 6.918 11.075 1.00 77.12 71 ASP A O 1
ATOM 614 N N . ASP A 1 72 ? -7.826 7.590 8.948 1.00 78.19 72 ASP A N 1
ATOM 615 C CA . ASP A 1 72 ? -8.703 8.766 8.994 1.00 78.19 72 ASP A CA 1
ATOM 616 C C . ASP A 1 72 ? -10.164 8.358 9.251 1.00 78.19 72 ASP A C 1
ATOM 618 O O . ASP A 1 72 ? -10.839 8.951 10.092 1.00 78.19 72 ASP A O 1
ATOM 622 N N . ALA A 1 73 ? -10.660 7.300 8.600 1.00 77.75 73 ALA A N 1
ATOM 623 C CA . ALA A 1 73 ? -12.0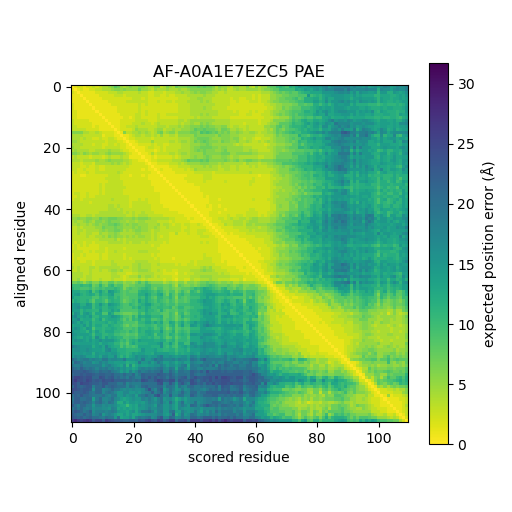07 6.779 8.844 1.00 77.75 73 ALA A CA 1
ATOM 624 C C . ALA A 1 73 ? -12.177 6.258 10.283 1.00 77.75 73 ALA A C 1
ATOM 626 O O . ALA A 1 73 ? -13.172 6.561 10.944 1.00 77.75 73 ALA A O 1
ATOM 627 N N . VAL A 1 74 ? -11.188 5.517 10.797 1.00 81.81 74 VAL A N 1
ATOM 628 C CA . VAL A 1 74 ? -11.178 5.039 12.190 1.00 81.81 74 VAL A CA 1
ATOM 629 C C . VAL A 1 74 ? -11.093 6.210 13.168 1.00 81.81 74 VAL A C 1
ATOM 631 O O . VAL A 1 74 ? -11.757 6.187 14.205 1.00 81.81 74 VAL A O 1
ATOM 634 N N . TRP A 1 75 ? -10.295 7.233 12.857 1.00 83.38 75 TRP A N 1
ATOM 635 C CA . TRP A 1 75 ? -10.207 8.449 13.659 1.00 83.38 75 TRP A CA 1
ATOM 636 C C . TRP A 1 75 ? -11.556 9.172 13.704 1.00 83.38 75 TRP A C 1
ATOM 638 O O . TRP A 1 75 ? -12.048 9.446 14.796 1.00 83.38 75 TRP A O 1
ATOM 648 N N . ASN A 1 76 ? -12.193 9.391 12.549 1.00 84.00 76 ASN A N 1
ATOM 649 C CA . ASN A 1 76 ? -13.491 10.063 12.443 1.00 84.00 76 ASN A CA 1
ATOM 650 C C . ASN A 1 76 ? -14.576 9.316 13.223 1.00 84.00 76 ASN A C 1
ATOM 652 O O . ASN A 1 76 ? -15.313 9.931 13.988 1.00 84.00 76 ASN A O 1
ATOM 656 N N . GLN A 1 77 ? -14.638 7.986 13.098 1.00 85.12 77 GLN A N 1
ATOM 657 C CA . GLN A 1 77 ? -15.585 7.176 13.862 1.00 85.12 77 GLN A CA 1
ATOM 658 C C . GLN A 1 77 ? -15.394 7.362 15.374 1.00 85.12 77 GLN A C 1
ATOM 660 O O . GLN A 1 77 ? -16.352 7.631 16.096 1.00 85.12 77 GLN A O 1
ATOM 665 N N . ARG A 1 78 ? -14.153 7.252 15.863 1.00 84.62 78 ARG A N 1
ATOM 666 C CA . ARG A 1 78 ? -13.855 7.411 17.295 1.00 84.62 78 ARG A CA 1
ATOM 667 C C . ARG A 1 78 ? -14.099 8.835 17.780 1.00 84.62 78 ARG A C 1
ATOM 669 O O . ARG A 1 78 ? -14.499 9.039 18.921 1.00 84.62 78 ARG A O 1
ATOM 676 N N . PHE A 1 79 ? -13.866 9.824 16.930 1.00 85.62 79 PHE A N 1
ATOM 677 C CA . PHE A 1 79 ? -14.164 11.213 17.239 1.00 85.62 79 PHE A CA 1
ATOM 678 C C . PHE A 1 79 ? -15.672 11.446 17.403 1.00 85.62 79 PHE A C 1
ATOM 680 O O . PHE A 1 79 ? -16.082 12.104 18.357 1.00 85.62 79 PHE A O 1
ATOM 687 N N . GLU A 1 80 ? -16.502 10.848 16.545 1.00 86.19 80 GLU A N 1
ATOM 688 C CA . GLU A 1 80 ? -17.962 10.883 16.693 1.00 86.19 80 GLU A CA 1
ATOM 689 C C . GLU A 1 80 ? -18.440 10.144 17.954 1.00 86.19 80 GLU A C 1
ATOM 691 O O . GLU A 1 80 ? -19.289 10.656 18.683 1.00 86.19 80 GLU A O 1
ATOM 696 N N . GLU A 1 81 ? -17.853 8.988 18.283 1.00 86.12 81 GLU A N 1
ATOM 697 C CA . GLU A 1 81 ? -18.117 8.291 19.554 1.00 86.12 81 GLU A CA 1
ATOM 698 C C . GLU A 1 8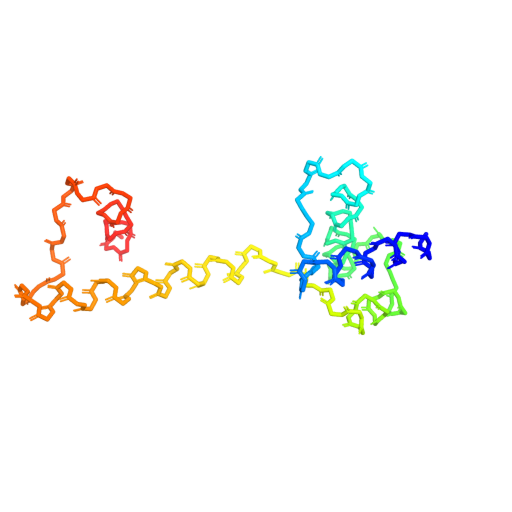1 ? -17.763 9.171 20.768 1.00 86.12 81 GLU A C 1
ATOM 700 O O . GLU A 1 81 ? -18.509 9.225 21.747 1.00 86.12 81 GLU A O 1
ATOM 705 N N . LEU A 1 82 ? -16.661 9.925 20.696 1.00 86.00 82 LEU A N 1
ATOM 706 C CA . LEU A 1 82 ? -16.243 10.842 21.757 1.00 86.00 82 LEU A CA 1
ATOM 707 C C . LEU A 1 82 ? -17.170 12.054 21.896 1.00 86.00 82 LEU A C 1
ATOM 709 O O . LEU A 1 82 ? -17.437 12.475 23.023 1.00 86.00 82 LEU A O 1
ATOM 713 N N . LYS A 1 83 ? -17.669 12.607 20.783 1.00 86.44 83 LYS A N 1
ATOM 714 C CA . LYS A 1 83 ? -18.684 13.673 20.807 1.00 86.44 83 LYS A CA 1
ATOM 715 C C . LYS A 1 83 ? -19.946 13.207 21.520 1.00 86.44 83 LYS A C 1
ATOM 717 O O . LYS A 1 83 ? -20.363 13.862 22.467 1.00 86.44 83 LYS A O 1
ATOM 722 N N . LYS A 1 84 ? -20.480 12.040 21.141 1.00 86.19 84 LYS A N 1
ATOM 723 C CA . LYS A 1 84 ? -21.665 11.459 21.793 1.00 86.19 84 LYS A CA 1
ATOM 724 C C . LYS A 1 84 ? -21.445 11.250 23.288 1.00 86.19 84 LYS A C 1
ATOM 726 O O . LYS A 1 84 ? -22.274 11.660 24.090 1.00 86.19 84 LYS A O 1
ATOM 731 N N . PHE A 1 85 ? -20.288 10.708 23.674 1.00 84.81 85 PHE A N 1
ATOM 732 C CA . PHE A 1 85 ? -19.955 10.524 25.086 1.00 84.81 85 PHE A CA 1
ATOM 733 C C . PHE A 1 85 ? -19.925 11.854 25.854 1.00 84.81 85 PHE A C 1
ATOM 735 O O . PHE A 1 85 ? -20.409 11.928 26.983 1.00 84.81 85 PHE A O 1
ATOM 742 N N . ARG A 1 86 ? -19.378 12.917 25.247 1.00 85.12 86 ARG A N 1
ATOM 743 C CA . ARG A 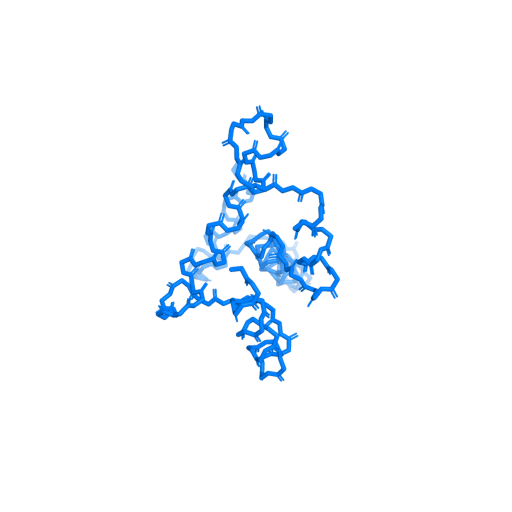1 86 ? -19.382 14.262 25.836 1.00 85.12 86 ARG A CA 1
ATOM 744 C C . ARG A 1 86 ? -20.795 14.811 25.984 1.00 85.12 86 ARG A C 1
ATOM 746 O O . ARG A 1 86 ? -21.074 15.419 27.008 1.00 85.12 86 ARG A O 1
ATOM 753 N N . ASP A 1 87 ? -21.647 14.623 24.986 1.00 85.19 87 ASP A N 1
ATOM 754 C CA . ASP A 1 87 ? -23.015 15.139 25.012 1.00 85.19 87 ASP A CA 1
ATOM 755 C C . ASP A 1 87 ? -23.871 14.399 26.059 1.00 85.19 87 ASP A C 1
ATOM 757 O O . ASP A 1 87 ? -24.677 15.024 26.739 1.00 85.19 87 ASP A O 1
ATOM 761 N N . GLU A 1 88 ? -23.633 13.100 26.274 1.00 85.62 88 GLU A N 1
ATOM 762 C CA . GLU A 1 88 ? -24.315 12.294 27.300 1.00 85.62 88 GLU A CA 1
ATOM 763 C C . GLU A 1 88 ? -23.796 12.539 28.729 1.00 85.62 88 GLU A C 1
ATOM 765 O O . GLU A 1 88 ? -24.579 12.572 29.675 1.00 85.62 88 GLU A O 1
ATOM 770 N N . HIS A 1 89 ? -22.479 12.693 28.912 1.00 83.81 89 HIS A N 1
ATOM 771 C CA . HIS A 1 89 ? -21.843 12.717 30.241 1.00 83.81 89 HIS A CA 1
ATOM 772 C C . HIS A 1 89 ? -21.288 14.097 30.635 1.00 83.81 89 HIS A C 1
ATOM 774 O O . HIS A 1 89 ? -20.698 14.253 31.704 1.00 83.81 89 HIS A O 1
ATOM 780 N N . GLY A 1 90 ? -21.394 15.100 29.759 1.00 81.88 90 GLY A N 1
ATOM 781 C CA . GLY A 1 90 ? -20.863 16.454 29.960 1.00 81.88 90 GLY A CA 1
ATOM 782 C C . GLY A 1 90 ? -19.332 16.559 29.920 1.00 81.88 90 GLY A C 1
ATOM 783 O O . GLY A 1 90 ? -18.774 17.647 30.065 1.00 81.88 90 GLY A O 1
ATOM 784 N N . HIS A 1 91 ? -18.615 15.449 29.726 1.00 79.44 91 HIS A N 1
ATOM 785 C CA . HIS A 1 91 ? -17.156 15.415 29.715 1.00 79.44 91 HIS A CA 1
ATOM 786 C C . HIS A 1 91 ? -16.607 14.327 28.789 1.00 79.44 91 HIS A C 1
ATOM 788 O O . HIS A 1 91 ? -17.229 13.297 28.568 1.00 79.44 91 HIS A O 1
ATOM 794 N N . CYS A 1 92 ? -15.358 14.469 28.347 1.00 76.69 92 CYS A N 1
ATOM 795 C CA . CYS A 1 92 ? -14.689 13.455 27.518 1.00 76.69 92 CYS A CA 1
ATOM 796 C C . CYS A 1 92 ? -13.910 12.396 28.341 1.00 76.69 92 CYS A C 1
ATOM 798 O O . CYS A 1 92 ? -13.008 11.743 27.817 1.00 76.69 92 CYS A O 1
ATOM 800 N N . ARG A 1 93 ? -14.124 12.285 29.665 1.00 74.81 93 ARG A N 1
ATOM 801 C CA . ARG A 1 93 ? -13.400 11.340 30.549 1.00 74.81 93 ARG A CA 1
ATOM 802 C C . ARG A 1 93 ? -13.927 9.910 30.390 1.00 74.81 93 ARG A C 1
ATOM 804 O O . ARG A 1 93 ? -14.651 9.408 31.237 1.00 74.81 93 ARG A O 1
ATOM 811 N N . VAL A 1 94 ? -13.540 9.271 29.289 1.00 74.31 94 VAL A N 1
ATOM 812 C CA . VAL A 1 94 ? -13.894 7.879 28.987 1.00 74.31 94 VAL A CA 1
ATOM 813 C C . VAL A 1 94 ? -13.198 6.920 29.973 1.00 74.31 94 VAL A C 1
ATOM 815 O O . VAL A 1 94 ? -11.978 7.028 30.147 1.00 74.31 94 VAL A O 1
ATOM 818 N N . PRO A 1 95 ? -13.920 5.973 30.609 1.00 73.25 95 PRO A N 1
ATOM 819 C CA . PRO A 1 95 ? -13.330 4.982 31.510 1.00 73.25 95 PRO A CA 1
ATOM 820 C C . PRO A 1 95 ? -12.306 4.092 30.798 1.00 73.25 95 PRO A C 1
ATOM 822 O O . PRO A 1 95 ? -12.543 3.635 29.677 1.00 73.25 95 PRO A O 1
ATOM 825 N N . GLN A 1 96 ? -11.193 3.772 31.467 1.00 63.94 96 GLN A N 1
ATOM 826 C CA . GLN A 1 96 ? -10.126 2.944 30.880 1.00 63.94 96 GLN A CA 1
ATOM 827 C C . GLN A 1 96 ? -10.566 1.509 30.539 1.00 63.94 96 GLN A C 1
ATOM 829 O O . GLN A 1 96 ? -9.955 0.882 29.678 1.00 63.94 96 GLN A O 1
ATOM 834 N N . GLY A 1 97 ? -11.659 1.019 31.136 1.00 66.81 97 GLY A N 1
ATOM 835 C CA . GLY A 1 97 ? -12.271 -0.278 30.818 1.00 66.81 97 GLY A CA 1
ATOM 836 C C . GLY A 1 97 ? -13.019 -0.335 29.479 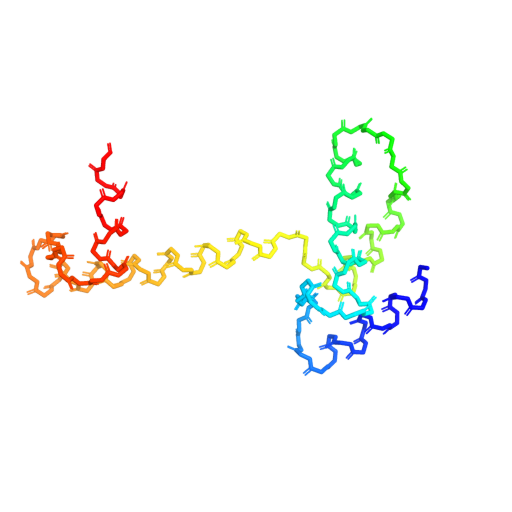1.00 66.81 97 GLY A C 1
ATOM 837 O O . GLY A 1 97 ? -13.423 -1.415 29.064 1.00 66.81 97 GLY A O 1
ATOM 838 N N . SER A 1 98 ? -13.161 0.785 28.758 1.00 69.81 98 SER A N 1
ATOM 839 C CA . SER A 1 98 ? -13.896 0.866 27.477 1.00 69.81 98 SER A CA 1
ATOM 840 C C . SER A 1 98 ? -13.119 0.281 26.278 1.00 69.81 98 SER A C 1
ATOM 842 O O . SER A 1 98 ? -13.324 0.669 25.127 1.00 69.81 98 SER A O 1
ATOM 844 N N . GLY A 1 99 ? -12.163 -0.616 26.535 1.00 77.44 99 GLY A N 1
ATOM 845 C CA . GLY A 1 99 ? -11.349 -1.284 25.523 1.00 77.44 99 GLY A CA 1
ATOM 846 C C . GLY A 1 99 ? -10.549 -0.326 24.630 1.00 77.44 99 GLY A C 1
ATOM 847 O O . GLY A 1 99 ? -9.975 0.666 25.084 1.00 77.44 99 GLY A O 1
ATOM 848 N N . LYS A 1 100 ? -10.512 -0.626 23.323 1.00 72.94 100 LYS A N 1
ATOM 849 C CA . LYS A 1 100 ? -9.708 0.104 22.320 1.00 72.94 100 LYS A CA 1
ATOM 850 C C . LYS A 1 100 ? -10.063 1.597 22.217 1.00 72.94 100 LYS A C 1
ATOM 852 O O . LYS A 1 100 ? -9.201 2.388 21.835 1.00 72.94 100 LYS A O 1
ATOM 857 N N . PHE A 1 101 ? -11.296 1.978 22.556 1.00 73.19 101 PHE A N 1
ATOM 858 C CA . PHE A 1 101 ? -11.757 3.368 22.570 1.00 73.19 101 PHE A CA 1
ATOM 859 C C . PHE A 1 101 ? -11.139 4.158 23.736 1.00 73.19 101 PHE A C 1
ATOM 861 O O . PHE A 1 101 ? -10.558 5.221 23.521 1.00 73.19 101 PHE A O 1
ATOM 868 N N . GLY A 1 102 ? -11.132 3.590 24.949 1.00 74.81 102 GLY A N 1
ATOM 869 C CA . GLY A 1 102 ? -10.508 4.211 26.127 1.00 74.81 102 GLY A CA 1
ATOM 870 C C . GLY A 1 102 ? -8.995 4.414 25.973 1.00 74.81 102 GLY A C 1
ATOM 871 O O . GLY A 1 102 ? -8.468 5.480 26.298 1.00 74.81 102 GLY A O 1
ATOM 872 N N . THR A 1 103 ? -8.288 3.434 25.397 1.00 77.81 103 THR A N 1
ATOM 873 C CA . THR A 1 103 ? -6.853 3.565 25.080 1.00 77.81 103 THR A CA 1
ATOM 874 C C . THR A 1 103 ? -6.585 4.671 24.054 1.00 77.81 103 THR A C 1
ATOM 876 O O . THR A 1 103 ? -5.601 5.396 24.176 1.00 77.81 103 THR A O 1
ATOM 879 N N . TRP A 1 104 ? -7.454 4.833 23.052 1.00 81.12 104 TRP A N 1
ATOM 880 C CA . TRP A 1 104 ? -7.316 5.885 22.042 1.00 81.12 104 TRP A CA 1
ATOM 881 C C . TRP A 1 104 ? -7.526 7.288 22.627 1.00 81.12 104 TRP A C 1
ATOM 883 O O . TRP A 1 104 ? -6.702 8.167 22.388 1.00 81.12 104 TRP A O 1
ATOM 893 N N . VAL A 1 105 ? -8.550 7.485 23.467 1.00 77.75 105 VAL A N 1
ATOM 894 C CA . VAL A 1 105 ? -8.794 8.773 24.148 1.00 77.75 105 VAL A CA 1
ATOM 895 C C . VAL A 1 105 ? -7.640 9.151 25.080 1.00 77.75 105 VAL A C 1
ATOM 897 O O . VAL A 1 105 ? -7.304 10.328 25.189 1.00 77.75 105 VAL A O 1
ATOM 900 N N . LYS A 1 106 ? -6.997 8.170 25.732 1.00 78.25 106 LYS A N 1
ATOM 901 C CA . LYS A 1 106 ? -5.792 8.409 26.544 1.00 78.25 106 LYS A CA 1
ATOM 902 C C . LYS A 1 106 ? -4.645 8.969 25.698 1.00 78.25 106 LYS A C 1
ATOM 904 O O . LYS A 1 106 ? -4.053 9.967 26.089 1.00 78.25 106 LYS A O 1
ATOM 909 N N . HIS A 1 107 ? -4.354 8.355 24.550 1.00 76.31 107 HIS A N 1
ATOM 910 C CA . HIS A 1 107 ? -3.296 8.833 23.653 1.00 76.31 107 HIS A CA 1
ATOM 911 C C . HIS A 1 107 ? -3.602 10.202 23.032 1.00 76.31 107 HIS A C 1
ATOM 913 O O . HIS A 1 107 ? -2.673 10.927 22.717 1.00 76.31 107 HIS A O 1
ATOM 919 N N . LEU A 1 108 ? -4.877 10.578 22.885 1.00 74.62 108 LEU A N 1
ATOM 920 C CA . LEU A 1 108 ? -5.276 11.896 22.373 1.00 74.62 108 LEU A CA 1
ATOM 921 C C . LEU A 1 108 ? -5.030 13.045 23.377 1.00 74.62 108 LEU A C 1
ATOM 923 O O . LEU A 1 108 ? -5.078 14.210 23.002 1.00 74.62 108 LEU A O 1
ATOM 927 N N . ARG A 1 109 ? -4.840 12.726 24.662 1.00 67.38 109 ARG A N 1
ATOM 928 C CA . ARG A 1 109 ? -4.743 13.691 25.773 1.00 67.38 109 ARG A CA 1
ATOM 929 C C . ARG A 1 109 ? -3.348 13.796 26.387 1.00 67.38 109 ARG A C 1
ATOM 931 O O . ARG A 1 109 ? -3.180 14.572 27.325 1.00 67.38 109 ARG A O 1
ATOM 938 N N . SER A 1 110 ? -2.422 12.956 25.932 1.00 54.81 110 SER A N 1
ATOM 939 C CA . SER A 1 110 ? -1.014 12.971 26.332 1.00 54.81 110 SER A CA 1
ATOM 940 C C . SER A 1 110 ? -0.217 13.905 25.441 1.00 54.81 110 SER A C 1
ATOM 942 O O . SER A 1 110 ? 0.845 14.331 25.940 1.00 54.81 110 SER A O 1
#

Radius of gyration: 19.57 Å; Cα contacts (8 Å, |Δi|>4): 67; chains: 1; bounding box: 40×31×50 Å

Foldseek 3Di:
DVVLLVVQLVVCVVPVASDDDLPPPRNNVVLVLVLVLVVCVVVVHDHPDDPVNVVSCVVSVHDSCVVVVVVVVVVVVLVVVQVVVCVVPVDSCDDCVPPPSNVVSVVVVD

InterPro domains:
  IPR005114 Helicase-associated [PF03457] (1-62)
  IPR005114 Helicase-associated [PF03457] (72-110)

pLDDT: mean 85.29, std 8.07, range [54.81, 95.31]

Sequence (110 aa):
WYERCNDLRVYRMKNKHCNVPRKDPKLGRWVDTQRTEKKNYEAGLKTSMTDEKLQHLSDMGFEWNVRKERDDAVWNQRFEELKKFRDEHGHCRVPQGSGKFGTWVKHLRS

Solvent-accessible surface area (backbone atoms only — not comparable to full-atom values): 6472 Å² total; per-residue (Å²): 108,70,68,58,54,50,53,46,50,56,45,21,72,74,65,76,44,57,85,63,55,68,82,40,90,80,52,9,60,55,56,53,48,52,48,51,29,47,52,28,45,78,69,72,41,93,50,90,60,46,72,71,59,52,48,55,41,48,76,71,58,50,70,79,56,61,66,57,57,52,49,50,52,54,48,50,52,52,50,52,54,46,50,53,44,22,74,76,66,78,42,79,83,64,56,73,86,58,49,76,60,20,56,49,57,50,66,76,74,110

Mean predicted aligned error: 8.5 Å